Protein AF-A0AAW9K3W9-F1 (afdb_monomer)

Radius of gyration: 12.78 Å; Cα contacts (8 Å, |Δi|>4): 105; chains: 1; bounding box: 29×21×35 Å

Sequence (67 aa):
KLDYTLCCTFLKGMANFYTGQEVLLNNDSKAKIIQIDLNNISSPLILCEDEFIDLTKTDDLYIVEIL

Secondary structure (DSSP, 8-state):
---HHHHHHHHHHHHHHHTT-EEEETTS-EEEEEE--TT-TTS-EEEETTEEEEGGG-SS--EEEE-

Nearest PDB structures (foldseek):
  6rxt-assembly1_CI  TM=5.789E-01  e=1.589E+00  Thermochaetoides thermophila
  7xib-assembly1_A  TM=4.788E-01  e=1.305E+00  Homo sapiens
  8pj9-assembly1_A  TM=5.580E-01  e=1.813E+00  Streptococcus thermophilus DGCC 7710
  7mq8-assembly1_SI  TM=5.488E-01  e=3.496E+00  Homo sapiens
  7mq9-assembly1_SI  TM=5.431E-01  e=3.734E+00  Homo sapiens

Solvent-accessible surface area (backbone atoms only — not comparable to full-atom values): 3920 Å² total; per-residue (Å²): 131,86,57,65,69,62,49,54,52,51,52,52,52,50,38,59,65,48,41,68,37,44,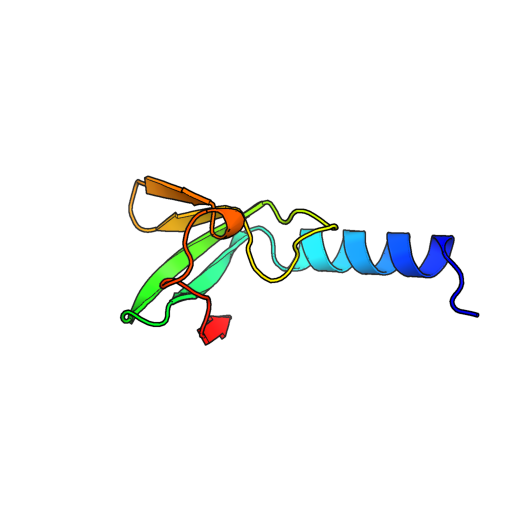30,34,32,78,83,77,47,62,29,30,33,68,42,57,46,90,92,40,65,90,35,32,33,28,36,41,86,94,42,81,45,55,32,80,81,37,94,88,58,50,77,73,44,82,106

pLDDT: mean 96.05, std 2.68, range [84.25, 98.5]

Foldseek 3Di:
DDDPVVVVVVLVVVQVVQQQFWFAKPVRFIWGFHGADSVHRQFGFICTPNDTDGRVPPPRIGTDGTD

Organism: Clostridium perfringens (NCBI:txid1502)

Structure (mmCIF, N/CA/C/O backbone):
data_AF-A0AAW9K3W9-F1
#
_entry.id   AF-A0AAW9K3W9-F1
#
loop_
_atom_site.group_PDB
_atom_site.id
_atom_site.type_symbol
_atom_site.label_atom_id
_atom_site.label_alt_id
_atom_site.label_comp_id
_atom_site.label_asym_id
_atom_site.label_entity_id
_atom_site.label_seq_id
_atom_site.pdbx_PDB_ins_code
_atom_site.Cartn_x
_atom_site.Cartn_y
_atom_site.Cartn_z
_atom_site.occupancy
_atom_site.B_iso_or_equiv
_atom_site.auth_seq_id
_atom_site.auth_comp_id
_atom_site.auth_asym_id
_atom_site.auth_atom_id
_atom_site.pdbx_PDB_model_num
ATOM 1 N N . LYS A 1 1 ? 12.456 -12.431 -21.768 1.00 84.25 1 LYS A N 1
ATOM 2 C CA . LYS A 1 1 ? 12.680 -12.065 -20.346 1.00 84.25 1 LYS A CA 1
ATOM 3 C C . LYS A 1 1 ? 12.212 -10.627 -20.171 1.00 84.25 1 LYS A C 1
ATOM 5 O O . LYS A 1 1 ? 12.410 -9.865 -21.107 1.00 84.25 1 LYS A O 1
ATOM 10 N N . LEU A 1 2 ? 11.561 -10.283 -19.058 1.00 92.50 2 LEU A N 1
ATOM 11 C CA . LEU A 1 2 ? 11.192 -8.892 -18.772 1.00 92.50 2 LEU A CA 1
ATOM 12 C C . LEU A 1 2 ? 12.455 -8.034 -18.616 1.00 92.50 2 LEU A C 1
ATOM 14 O O . LEU A 1 2 ? 13.457 -8.513 -18.077 1.00 92.50 2 LEU A O 1
ATOM 18 N N . ASP A 1 3 ? 12.406 -6.795 -19.104 1.00 97.31 3 ASP A N 1
ATOM 19 C CA . ASP A 1 3 ? 13.485 -5.829 -18.910 1.00 97.31 3 ASP A CA 1
ATOM 20 C C . ASP A 1 3 ? 13.454 -5.317 -17.468 1.00 97.31 3 ASP A C 1
ATOM 22 O O . ASP A 1 3 ? 12.462 -4.750 -17.009 1.00 97.31 3 ASP A O 1
ATOM 26 N N . TYR A 1 4 ? 14.553 -5.536 -16.751 1.00 94.44 4 TYR A N 1
ATOM 27 C CA . TYR A 1 4 ? 14.657 -5.190 -15.339 1.00 94.44 4 TYR A CA 1
ATOM 28 C C . TYR A 1 4 ? 14.477 -3.685 -15.090 1.00 94.44 4 TYR A C 1
ATOM 30 O O . TYR A 1 4 ? 13.772 -3.290 -14.163 1.00 94.44 4 TYR A O 1
ATOM 38 N N . THR A 1 5 ? 15.067 -2.842 -15.936 1.00 96.38 5 THR A N 1
ATOM 39 C CA . THR A 1 5 ? 15.034 -1.383 -15.787 1.00 96.38 5 THR A CA 1
ATOM 40 C C . THR A 1 5 ? 13.624 -0.844 -15.998 1.00 96.38 5 THR A C 1
ATOM 42 O O . THR A 1 5 ? 13.154 -0.005 -15.221 1.00 96.38 5 THR A O 1
ATOM 45 N N . LEU A 1 6 ? 12.920 -1.356 -17.012 1.00 96.81 6 LEU A N 1
ATOM 46 C CA . LEU A 1 6 ? 11.522 -1.005 -17.260 1.00 96.81 6 LEU A CA 1
ATOM 47 C C . LEU A 1 6 ? 10.627 -1.467 -16.106 1.00 96.81 6 LEU A C 1
ATOM 49 O O . LEU A 1 6 ? 9.813 -0.678 -15.625 1.00 96.81 6 LEU A O 1
ATOM 53 N N . CYS A 1 7 ? 10.824 -2.686 -15.593 1.00 95.31 7 CYS A N 1
ATOM 54 C CA . CYS A 1 7 ? 10.085 -3.176 -14.429 1.00 95.31 7 CYS A CA 1
ATOM 55 C C . CYS A 1 7 ? 10.310 -2.297 -13.193 1.00 95.31 7 CYS A C 1
ATOM 57 O O . CYS A 1 7 ? 9.344 -1.877 -12.564 1.00 95.31 7 CYS A O 1
ATOM 59 N N . CYS A 1 8 ? 11.557 -1.953 -12.864 1.00 94.75 8 CYS A N 1
ATOM 60 C CA . CYS A 1 8 ? 11.847 -1.068 -11.734 1.00 94.75 8 CYS A CA 1
ATOM 61 C C . CYS A 1 8 ? 11.209 0.316 -11.895 1.00 94.75 8 CYS A C 1
ATOM 63 O O . CYS A 1 8 ? 10.743 0.892 -10.914 1.00 94.75 8 CYS A O 1
ATOM 65 N N . THR A 1 9 ? 11.187 0.855 -13.115 1.00 97.19 9 THR A N 1
ATOM 66 C CA . THR A 1 9 ? 10.557 2.152 -13.402 1.00 97.19 9 THR A CA 1
ATOM 67 C C . THR A 1 9 ? 9.051 2.088 -13.165 1.00 97.19 9 THR A C 1
ATOM 69 O O . THR A 1 9 ? 8.501 2.944 -12.471 1.00 97.19 9 THR A O 1
ATOM 72 N N . PHE A 1 10 ? 8.400 1.039 -13.671 1.00 96.31 10 PHE A N 1
ATOM 73 C CA . PHE A 1 10 ? 6.976 0.797 -13.460 1.00 96.31 10 PHE A CA 1
ATOM 74 C C . PHE A 1 10 ? 6.633 0.643 -11.972 1.00 96.31 10 PHE A C 1
ATOM 76 O O . PHE A 1 10 ? 5.760 1.347 -11.471 1.00 96.31 10 PHE A O 1
ATOM 83 N N . LEU A 1 11 ? 7.359 -0.216 -11.249 1.00 95.75 11 LEU A N 1
ATOM 84 C CA . LEU A 1 11 ? 7.113 -0.483 -9.829 1.00 95.75 11 LEU A CA 1
ATOM 85 C C . LEU A 1 11 ? 7.267 0.775 -8.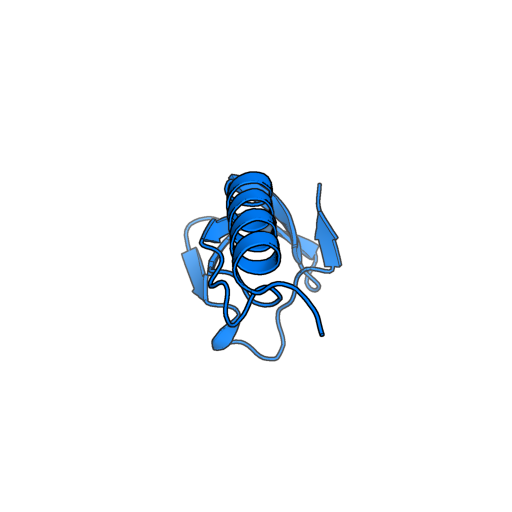964 1.00 95.75 11 LEU A C 1
ATOM 87 O O . LEU A 1 11 ? 6.447 1.014 -8.083 1.00 95.75 11 LEU A O 1
ATOM 91 N N . LYS A 1 12 ? 8.269 1.617 -9.247 1.00 96.25 12 LYS A N 1
ATOM 92 C CA . LYS A 1 12 ? 8.438 2.911 -8.565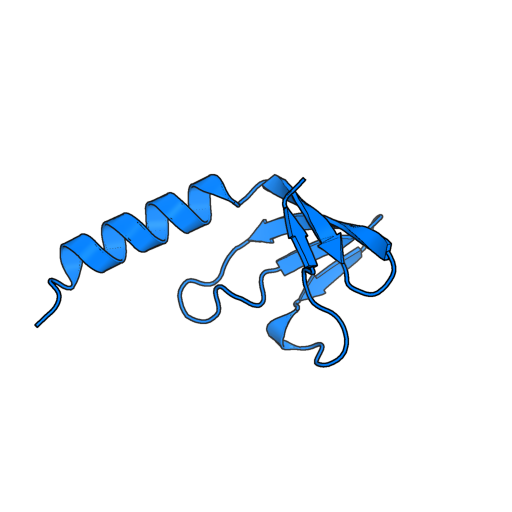 1.00 96.25 12 LYS A CA 1
ATOM 93 C C . LYS A 1 12 ? 7.281 3.867 -8.847 1.00 96.25 12 LYS A C 1
ATOM 95 O O . LYS A 1 12 ? 6.789 4.508 -7.925 1.00 96.25 12 LYS A O 1
ATOM 100 N N . GLY A 1 13 ? 6.838 3.958 -10.102 1.00 97.56 13 GLY A N 1
ATOM 101 C CA . GLY A 1 13 ? 5.689 4.788 -10.473 1.00 97.56 13 GLY A CA 1
ATOM 102 C C . GLY A 1 13 ? 4.407 4.342 -9.771 1.00 97.56 13 GLY A C 1
ATOM 103 O O . GLY A 1 13 ? 3.688 5.167 -9.220 1.00 97.56 13 GLY A O 1
ATOM 104 N N . MET A 1 14 ? 4.172 3.033 -9.721 1.00 96.00 14 MET A N 1
ATOM 105 C CA . MET A 1 14 ? 3.041 2.428 -9.024 1.00 96.00 14 MET A CA 1
ATOM 106 C C . MET A 1 14 ? 3.095 2.674 -7.506 1.00 96.00 14 MET A C 1
ATOM 108 O O . MET A 1 14 ? 2.098 3.095 -6.925 1.00 96.00 14 MET A O 1
ATOM 112 N N . ALA A 1 15 ? 4.251 2.475 -6.862 1.00 96.75 15 ALA A N 1
ATOM 113 C CA .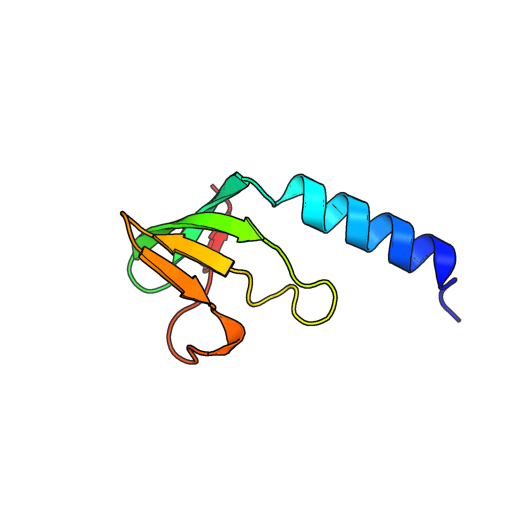 ALA A 1 15 ? 4.416 2.762 -5.436 1.00 96.75 15 ALA A CA 1
ATOM 114 C C . ALA A 1 15 ? 4.134 4.238 -5.115 1.00 96.75 15 ALA A C 1
ATOM 116 O O . ALA A 1 15 ? 3.422 4.541 -4.160 1.00 96.75 15 ALA A O 1
ATOM 117 N N . ASN A 1 16 ? 4.627 5.154 -5.954 1.00 96.25 16 ASN A N 1
ATOM 118 C CA . ASN A 1 16 ? 4.352 6.582 -5.815 1.00 96.25 16 ASN A CA 1
ATOM 119 C C . ASN A 1 16 ? 2.871 6.918 -6.033 1.00 96.25 16 ASN A C 1
ATOM 121 O O . ASN A 1 16 ? 2.348 7.785 -5.345 1.00 96.25 16 ASN A O 1
ATOM 125 N N . PHE A 1 17 ? 2.208 6.253 -6.982 1.00 96.38 17 PHE A N 1
ATOM 126 C CA . PHE A 1 17 ? 0.794 6.476 -7.282 1.00 96.38 17 PHE A CA 1
ATOM 127 C C . PHE A 1 17 ? -0.110 6.099 -6.104 1.00 96.38 17 PHE A C 1
ATOM 129 O O . PHE A 1 17 ? -1.009 6.864 -5.767 1.00 96.38 17 PHE A O 1
ATOM 136 N N . TYR A 1 18 ? 0.134 4.946 -5.477 1.00 96.44 18 TYR A N 1
ATOM 137 C CA . TYR A 1 18 ? -0.678 4.455 -4.360 1.00 96.44 18 TYR A CA 1
ATOM 138 C C . TYR A 1 18 ? -0.317 5.084 -3.012 1.00 96.44 18 TYR A C 1
ATOM 140 O O . TYR A 1 18 ? -1.153 5.124 -2.113 1.00 96.44 18 TYR A O 1
ATOM 148 N N . THR A 1 19 ? 0.907 5.590 -2.848 1.00 97.25 19 THR A N 1
ATOM 149 C CA . THR A 1 19 ? 1.290 6.290 -1.618 1.00 97.25 19 THR A CA 1
ATOM 150 C C . THR A 1 19 ? 0.383 7.498 -1.398 1.00 97.25 19 THR A C 1
ATOM 152 O O . THR A 1 19 ? 0.258 8.377 -2.246 1.00 97.25 19 THR A O 1
ATOM 155 N N . GLY A 1 20 ? -0.240 7.549 -0.228 1.00 97.38 20 GLY A N 1
ATOM 156 C CA . GLY A 1 20 ? -1.180 8.582 0.169 1.00 97.38 20 GLY A CA 1
ATOM 157 C C . GLY A 1 20 ? -2.638 8.321 -0.215 1.00 97.38 20 GLY A C 1
ATOM 158 O O . GLY A 1 20 ? -3.479 9.124 0.185 1.00 97.38 20 GLY A O 1
ATOM 159 N N . GLN A 1 21 ? -2.948 7.239 -0.934 1.00 97.69 21 GLN A N 1
ATOM 160 C CA . GLN A 1 21 ? -4.334 6.854 -1.215 1.00 97.69 21 GLN A CA 1
ATOM 161 C C . GLN A 1 21 ? -5.019 6.275 0.023 1.00 97.69 21 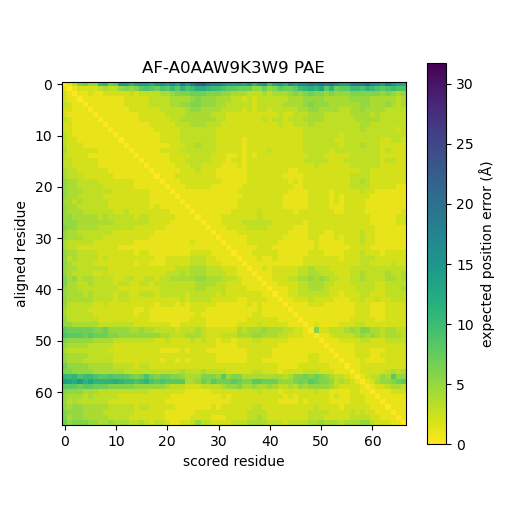GLN A C 1
ATOM 163 O O . GLN A 1 21 ? -4.364 5.682 0.889 1.00 97.69 21 GLN A O 1
ATOM 168 N N . GLU A 1 22 ? -6.335 6.463 0.094 1.00 98.31 22 GLU A N 1
ATOM 169 C CA . GLU A 1 22 ? -7.189 5.829 1.093 1.00 98.31 22 GLU A CA 1
ATOM 170 C C . GLU A 1 22 ? -7.600 4.430 0.623 1.00 98.31 22 GLU A C 1
ATOM 172 O O . GLU A 1 22 ? -7.788 4.174 -0.565 1.00 98.31 22 GLU A O 1
ATOM 177 N N . VAL A 1 23 ? -7.720 3.511 1.572 1.00 98.19 23 VAL A N 1
ATOM 178 C CA . VAL A 1 23 ? -8.071 2.113 1.338 1.00 98.19 23 VAL A CA 1
ATOM 179 C C . VAL A 1 23 ? -9.068 1.635 2.381 1.00 98.19 23 VAL A C 1
ATOM 181 O O . VAL A 1 23 ? -9.069 2.112 3.519 1.00 98.19 23 VAL A O 1
ATOM 184 N N . LEU A 1 24 ? -9.894 0.670 1.992 1.00 98.44 24 LEU A N 1
ATOM 185 C CA . LEU A 1 24 ? -10.743 -0.100 2.892 1.00 98.44 24 LEU A C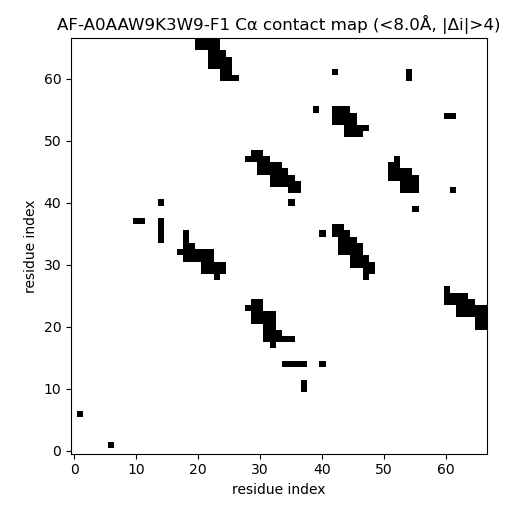A 1
ATOM 186 C C . LEU A 1 24 ? -10.026 -1.400 3.266 1.00 98.44 24 LEU A C 1
ATOM 188 O O . LEU A 1 24 ? -9.466 -2.085 2.403 1.00 98.44 24 LEU A O 1
ATOM 192 N N . LEU A 1 25 ? -10.055 -1.742 4.549 1.00 97.94 25 LEU A N 1
ATOM 193 C CA . LEU A 1 25 ? -9.526 -2.991 5.086 1.00 97.94 25 LEU A CA 1
ATOM 194 C C . LEU A 1 25 ? -10.643 -4.032 5.249 1.00 97.94 25 LEU A C 1
ATOM 196 O O . LEU A 1 25 ? -11.826 -3.700 5.299 1.00 97.94 25 LEU A O 1
ATOM 200 N N . ASN A 1 26 ? -10.275 -5.307 5.363 1.00 98.00 26 ASN A N 1
ATOM 201 C CA . ASN A 1 26 ? -11.211 -6.431 5.522 1.00 98.00 26 ASN A CA 1
ATOM 202 C C . ASN A 1 26 ? -12.015 -6.432 6.837 1.00 98.00 26 ASN A C 1
ATOM 204 O O . ASN A 1 26 ? -12.869 -7.298 7.022 1.00 98.00 26 ASN A O 1
ATOM 208 N N . ASN A 1 27 ? -11.735 -5.499 7.746 1.00 97.12 27 ASN A N 1
ATOM 209 C CA . ASN A 1 27 ? -12.480 -5.252 8.979 1.00 97.12 27 ASN A CA 1
ATOM 210 C C . ASN A 1 27 ? -13.349 -3.976 8.904 1.00 97.12 27 ASN A C 1
ATOM 212 O O . ASN A 1 27 ? -13.743 -3.452 9.942 1.00 97.12 27 ASN A O 1
ATOM 216 N N . ASP A 1 28 ? -13.599 -3.463 7.695 1.00 97.94 28 ASP A N 1
ATOM 217 C CA . ASP A 1 28 ? -14.343 -2.230 7.395 1.00 97.94 28 ASP A CA 1
ATOM 218 C C . ASP A 1 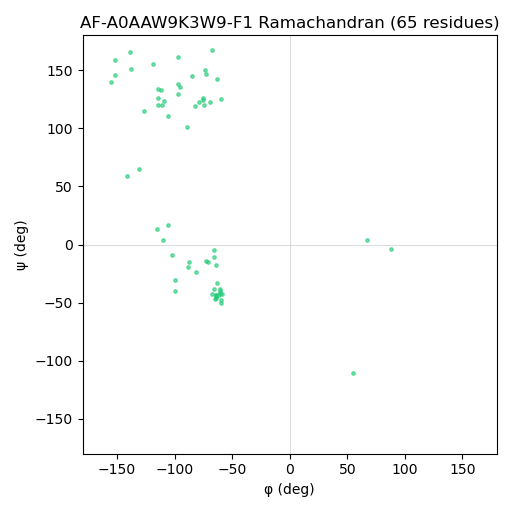28 ? -13.671 -0.917 7.852 1.00 97.94 28 ASP A C 1
ATOM 220 O O . ASP A 1 28 ? -14.224 0.171 7.655 1.00 97.94 28 ASP A O 1
ATOM 224 N N . SER A 1 29 ? -12.457 -0.971 8.410 1.00 97.75 29 SER A N 1
ATOM 225 C CA . SER A 1 29 ? -11.681 0.227 8.738 1.00 97.75 29 SER A CA 1
ATOM 226 C C . SER A 1 29 ? -11.124 0.897 7.480 1.00 97.75 29 SER A C 1
ATOM 228 O O . SER A 1 29 ? -10.733 0.236 6.516 1.00 97.75 29 SER A O 1
ATOM 230 N N . LYS A 1 30 ? -11.033 2.231 7.509 1.00 98.25 30 LYS A N 1
ATOM 231 C CA . LYS A 1 30 ? -10.333 3.016 6.486 1.00 98.25 30 LYS A CA 1
ATOM 232 C C . LYS A 1 30 ? -8.922 3.341 6.940 1.00 98.25 30 LYS A C 1
ATOM 234 O O . LYS A 1 30 ? -8.712 3.741 8.083 1.00 98.25 30 LYS A O 1
ATOM 2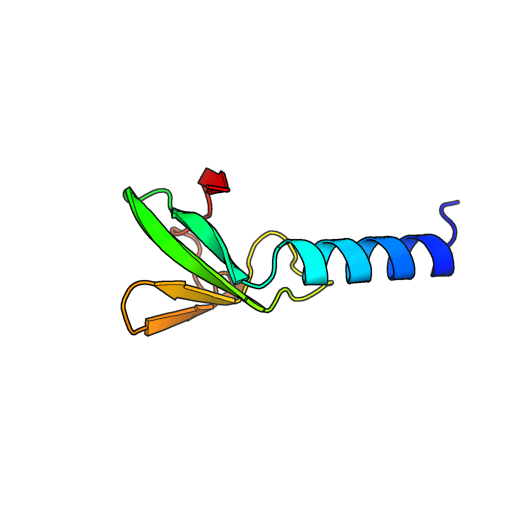39 N N . ALA A 1 31 ? -7.976 3.238 6.021 1.00 98.38 31 ALA A N 1
ATOM 240 C CA . ALA A 1 31 ? -6.587 3.578 6.270 1.00 98.38 31 ALA A CA 1
ATOM 241 C C . ALA A 1 31 ? -5.983 4.321 5.080 1.00 98.38 31 ALA A C 1
ATOM 243 O O . ALA A 1 31 ? -6.533 4.325 3.982 1.00 98.38 31 ALA A O 1
ATOM 244 N N . LYS A 1 32 ? -4.827 4.940 5.295 1.00 98.50 32 LYS A N 1
ATOM 245 C CA . LYS A 1 32 ? -4.042 5.604 4.256 1.00 98.50 32 LYS A CA 1
ATOM 246 C C . LYS A 1 32 ? -2.749 4.845 4.014 1.00 98.50 32 LYS A C 1
ATOM 248 O O . LYS A 1 32 ? -2.035 4.542 4.966 1.00 98.50 32 LYS A O 1
ATOM 253 N N . ILE A 1 33 ? -2.400 4.590 2.757 1.00 98.44 33 ILE A N 1
ATOM 254 C CA . ILE A 1 33 ? -1.098 4.003 2.417 1.00 98.44 33 ILE A CA 1
ATOM 255 C C . ILE A 1 33 ? -0.004 5.038 2.694 1.00 98.44 33 ILE A C 1
ATOM 257 O O . ILE A 1 33 ? -0.021 6.132 2.133 1.00 98.44 33 ILE A O 1
ATOM 261 N N . ILE A 1 34 ? 0.967 4.696 3.535 1.00 98.25 34 ILE A N 1
ATOM 262 C CA . ILE A 1 34 ? 2.082 5.583 3.897 1.00 98.25 34 ILE A CA 1
ATOM 263 C C . ILE A 1 34 ? 3.338 5.235 3.111 1.00 98.25 34 ILE A C 1
ATOM 265 O O . ILE A 1 34 ? 4.056 6.131 2.670 1.00 98.25 34 ILE A O 1
ATOM 269 N N . GLN A 1 35 ? 3.606 3.944 2.923 1.00 97.19 35 GLN A N 1
ATOM 270 C CA . GLN A 1 35 ? 4.793 3.485 2.213 1.00 97.19 35 GLN A CA 1
ATOM 271 C C . GLN A 1 35 ? 4.566 2.098 1.613 1.00 97.19 35 GLN A C 1
ATOM 273 O O . GLN A 1 35 ? 4.016 1.211 2.262 1.00 97.19 35 GLN A O 1
ATOM 278 N N . ILE A 1 36 ? 5.061 1.897 0.391 1.00 97.12 36 ILE A N 1
ATOM 279 C CA . ILE A 1 36 ? 5.089 0.598 -0.288 1.00 97.12 36 ILE A CA 1
ATOM 280 C C . ILE A 1 36 ? 6.533 0.094 -0.356 1.00 97.12 36 ILE A C 1
ATOM 282 O O . ILE A 1 36 ? 7.406 0.766 -0.909 1.00 97.12 36 ILE A O 1
ATOM 286 N N . ASP A 1 37 ? 6.780 -1.106 0.172 1.00 93.69 37 ASP A N 1
ATOM 287 C CA . ASP A 1 37 ? 7.994 -1.868 -0.125 1.00 93.69 37 ASP A CA 1
ATOM 288 C C . ASP A 1 37 ? 7.834 -2.534 -1.497 1.00 93.69 37 ASP A C 1
ATOM 290 O O . ASP A 1 37 ? 6.907 -3.309 -1.724 1.00 93.69 37 ASP A O 1
ATOM 294 N N . LEU A 1 38 ? 8.754 -2.259 -2.425 1.00 93.25 38 LEU A N 1
ATOM 295 C CA . LEU A 1 38 ? 8.723 -2.845 -3.769 1.00 93.25 38 LEU A CA 1
ATOM 296 C C . LEU A 1 38 ? 8.910 -4.369 -3.765 1.00 93.25 38 LEU A C 1
ATOM 298 O O . LEU A 1 38 ? 8.577 -5.014 -4.758 1.00 93.25 38 LEU A O 1
ATOM 302 N N . ASN A 1 39 ? 9.428 -4.940 -2.676 1.00 91.31 39 ASN A N 1
ATOM 303 C CA . ASN A 1 39 ? 9.531 -6.386 -2.496 1.00 91.31 39 ASN A CA 1
ATOM 304 C C . ASN A 1 39 ? 8.267 -7.002 -1.866 1.00 91.31 39 ASN A C 1
ATOM 306 O O . ASN A 1 39 ? 8.105 -8.215 -1.943 1.00 91.31 39 ASN A O 1
ATOM 310 N N . ASN A 1 40 ? 7.376 -6.187 -1.284 1.00 92.69 40 ASN A N 1
ATOM 311 C CA . ASN A 1 40 ? 6.148 -6.600 -0.592 1.00 92.69 40 ASN A CA 1
ATOM 312 C C . ASN A 1 40 ? 4.990 -5.628 -0.874 1.00 92.69 40 ASN A C 1
ATOM 314 O O . ASN A 1 40 ? 4.404 -5.017 0.016 1.00 92.69 40 ASN A O 1
ATOM 318 N N . ILE A 1 41 ? 4.649 -5.486 -2.153 1.00 92.44 41 ILE A N 1
ATOM 319 C CA . ILE A 1 41 ? 3.680 -4.485 -2.625 1.00 92.44 41 ILE A CA 1
ATOM 320 C C . ILE A 1 41 ? 2.271 -4.708 -2.056 1.00 92.44 41 ILE A C 1
ATOM 322 O O . ILE A 1 41 ? 1.547 -3.743 -1.831 1.00 92.44 41 ILE A O 1
ATOM 326 N N . SER A 1 42 ? 1.878 -5.964 -1.828 1.00 92.06 42 SER A N 1
ATOM 327 C CA . SER A 1 42 ? 0.548 -6.328 -1.320 1.00 92.06 42 SER A CA 1
ATOM 328 C C . SER A 1 42 ? 0.320 -5.966 0.148 1.00 92.06 42 SER A C 1
ATOM 330 O O . SER A 1 42 ? -0.824 -5.962 0.590 1.00 92.06 42 SER A O 1
ATOM 332 N N . SER A 1 43 ? 1.390 -5.671 0.889 1.00 96.00 43 SER A N 1
ATOM 333 C CA . SER A 1 43 ? 1.364 -5.485 2.340 1.00 96.00 43 SER A CA 1
ATOM 334 C C . SER A 1 43 ? 2.090 -4.190 2.730 1.00 96.00 43 SER A C 1
ATOM 336 O O . SER A 1 43 ? 3.149 -4.240 3.356 1.00 96.00 43 SER A O 1
ATOM 338 N N . PRO A 1 44 ? 1.572 -3.015 2.325 1.00 97.19 44 PRO A N 1
ATOM 339 C CA . PRO A 1 44 ? 2.200 -1.734 2.627 1.00 97.19 44 PRO A CA 1
ATOM 340 C C . PRO A 1 44 ? 2.158 -1.375 4.119 1.00 97.19 44 PRO A C 1
ATOM 342 O O . PRO A 1 44 ? 1.388 -1.928 4.901 1.00 97.19 44 PRO A O 1
ATOM 345 N N . LEU A 1 45 ? 2.940 -0.359 4.488 1.00 98.00 45 LEU A N 1
ATOM 346 C CA . LEU A 1 45 ? 2.748 0.377 5.735 1.00 98.00 45 LEU A CA 1
ATOM 347 C C . LEU A 1 45 ? 1.549 1.314 5.569 1.00 98.00 45 LEU A C 1
ATOM 349 O O . LEU A 1 45 ? 1.544 2.157 4.663 1.00 98.00 45 LEU A O 1
ATOM 353 N N . ILE A 1 46 ? 0.569 1.201 6.456 1.00 98.31 46 ILE A N 1
ATOM 354 C CA . ILE A 1 46 ? -0.641 2.027 6.452 1.00 98.31 46 ILE A CA 1
ATOM 355 C C . ILE A 1 46 ? -0.753 2.848 7.740 1.00 98.31 46 ILE A C 1
ATOM 357 O O . ILE A 1 46 ? -0.200 2.475 8.771 1.00 98.31 46 ILE A O 1
ATOM 361 N N . LEU A 1 47 ? -1.472 3.965 7.674 1.00 98.50 47 LEU A N 1
ATOM 362 C CA . LEU A 1 47 ? -1.955 4.719 8.827 1.00 98.50 47 LEU A CA 1
ATOM 363 C C . LEU A 1 47 ? -3.456 4.464 8.937 1.00 98.50 47 LEU A C 1
ATOM 365 O O . LEU A 1 47 ? -4.213 4.898 8.067 1.00 98.50 47 LEU A O 1
ATOM 369 N N . CYS A 1 48 ? -3.866 3.733 9.964 1.00 97.50 48 CYS A N 1
ATOM 370 C CA . CYS A 1 48 ? -5.267 3.483 10.278 1.00 97.50 48 CYS A CA 1
ATOM 371 C C . CYS A 1 48 ? -5.583 4.239 11.564 1.00 97.50 48 CYS A C 1
ATOM 373 O O . CYS A 1 48 ? -4.929 4.006 12.578 1.00 97.50 48 CYS A O 1
ATOM 375 N N . GLU A 1 49 ? -6.545 5.160 11.507 1.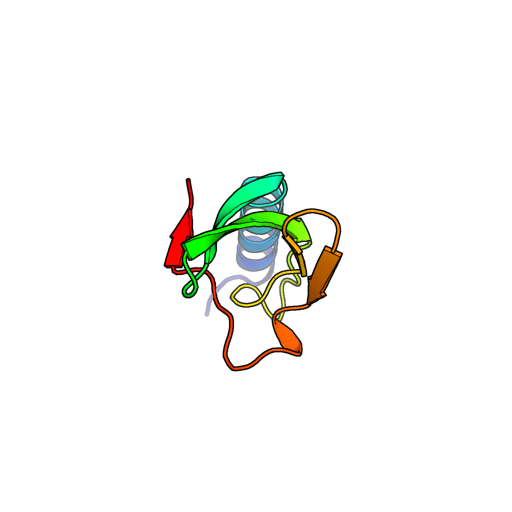00 92.38 49 GLU A N 1
ATOM 376 C CA . GLU A 1 49 ? -6.792 6.112 12.597 1.00 92.38 49 GLU A CA 1
ATOM 377 C C . GLU A 1 49 ? -5.502 6.892 12.934 1.00 92.38 49 GLU A C 1
ATOM 379 O O . GLU A 1 49 ? -5.033 7.660 12.093 1.00 92.38 49 GLU A O 1
ATOM 384 N N . ASP A 1 50 ? -4.899 6.656 14.101 1.00 95.19 50 ASP A N 1
ATOM 385 C CA . ASP A 1 50 ? -3.648 7.285 14.551 1.00 95.19 50 ASP A CA 1
ATOM 386 C C . ASP A 1 50 ? -2.486 6.278 14.711 1.00 95.19 50 ASP A C 1
ATOM 388 O O . ASP A 1 50 ? -1.443 6.603 15.286 1.00 95.19 50 ASP A O 1
ATOM 392 N N . GLU A 1 51 ? -2.636 5.053 14.192 1.00 97.56 51 GLU A N 1
ATOM 393 C CA . GLU A 1 51 ? -1.646 3.980 14.322 1.00 97.56 51 GLU A CA 1
ATOM 394 C C . GLU A 1 51 ? -1.019 3.581 12.982 1.00 97.56 51 GLU A C 1
ATOM 396 O O . GLU A 1 51 ? -1.694 3.363 11.971 1.00 97.56 51 GLU A O 1
ATOM 401 N N . PHE A 1 52 ? 0.310 3.445 12.987 1.00 97.94 52 PHE A N 1
ATOM 402 C CA . PHE A 1 52 ? 1.048 2.872 11.866 1.00 97.94 52 PHE A CA 1
ATOM 403 C C . PHE A 1 52 ? 1.013 1.347 11.944 1.00 97.94 52 PHE A C 1
ATOM 405 O O . PHE A 1 52 ? 1.555 0.759 12.881 1.00 97.94 52 PHE A O 1
ATOM 412 N N . ILE A 1 53 ? 0.441 0.715 10.923 1.00 97.69 53 ILE A N 1
ATOM 413 C CA . ILE A 1 53 ? 0.316 -0.739 10.831 1.00 97.69 53 ILE A CA 1
ATOM 414 C C . ILE A 1 53 ? 1.157 -1.236 9.660 1.00 97.69 53 ILE A C 1
ATOM 416 O O . ILE A 1 53 ? 0.960 -0.847 8.509 1.00 97.69 53 ILE A O 1
ATOM 420 N N . ASP A 1 54 ? 2.121 -2.099 9.968 1.00 96.94 54 ASP A N 1
ATOM 421 C CA . ASP A 1 54 ? 2.937 -2.796 8.979 1.00 96.94 54 ASP A CA 1
ATOM 422 C C . ASP A 1 54 ? 2.245 -4.108 8.589 1.00 96.94 54 ASP A C 1
ATOM 424 O O . ASP A 1 54 ? 2.329 -5.103 9.318 1.00 96.94 54 ASP A O 1
ATOM 428 N N . LEU A 1 55 ? 1.574 -4.108 7.433 1.00 96.88 55 LEU A N 1
ATOM 429 C CA . LEU A 1 55 ? 0.820 -5.266 6.945 1.00 96.88 55 LEU A CA 1
ATOM 430 C C . LEU A 1 55 ? 1.713 -6.472 6.614 1.00 96.88 55 LEU A C 1
ATOM 432 O O . LEU A 1 55 ? 1.205 -7.566 6.405 1.00 96.88 55 LEU A O 1
ATOM 436 N N . THR A 1 56 ? 3.044 -6.325 6.575 1.00 95.62 56 THR A N 1
ATOM 437 C CA . THR A 1 56 ? 3.948 -7.487 6.444 1.00 95.62 56 THR A CA 1
ATOM 438 C C . THR A 1 56 ? 4.035 -8.315 7.729 1.00 95.62 56 THR A C 1
ATOM 440 O O . THR A 1 56 ? 4.549 -9.432 7.709 1.00 95.62 56 THR A O 1
ATOM 443 N N . LYS A 1 57 ? 3.556 -7.764 8.853 1.00 95.38 57 LYS A N 1
ATOM 444 C CA . LYS A 1 57 ? 3.571 -8.387 10.185 1.00 95.38 57 LYS A CA 1
ATOM 445 C C . LYS A 1 57 ? 2.181 -8.786 10.684 1.00 95.38 57 LYS A C 1
ATOM 447 O O . LYS A 1 57 ? 2.057 -9.200 11.834 1.00 95.38 57 LYS A O 1
ATOM 452 N N . THR A 1 58 ? 1.148 -8.606 9.864 1.00 90.94 58 THR A N 1
ATOM 453 C CA . THR A 1 58 ? -0.251 -8.884 10.211 1.00 90.94 58 THR A CA 1
ATOM 454 C C . THR A 1 58 ? -0.849 -9.801 9.153 1.00 90.94 58 THR A C 1
ATOM 456 O O . THR A 1 58 ? -0.960 -9.415 7.996 1.00 90.94 58 THR A O 1
ATOM 459 N N . ASP A 1 59 ? -1.213 -11.022 9.543 1.00 86.38 59 ASP A N 1
ATOM 460 C CA . ASP A 1 59 ? -1.706 -12.039 8.601 1.00 86.38 59 ASP A CA 1
ATOM 461 C C . ASP A 1 59 ? -3.233 -11.972 8.394 1.00 86.38 59 ASP A C 1
ATOM 463 O O . ASP A 1 59 ? -3.763 -12.511 7.424 1.00 86.38 59 ASP A O 1
ATOM 467 N N . ASP A 1 60 ? -3.957 -11.333 9.313 1.00 94.88 60 ASP A N 1
ATOM 468 C CA . ASP A 1 60 ? -5.421 -11.272 9.373 1.00 94.88 60 ASP A CA 1
ATOM 469 C C . ASP A 1 60 ? -6.014 -9.950 8.864 1.00 94.88 60 ASP A C 1
ATOM 471 O O . ASP A 1 60 ? -7.229 -9.856 8.664 1.00 94.88 60 ASP A O 1
ATOM 475 N N . LEU A 1 61 ? -5.164 -8.955 8.604 1.00 96.50 61 LEU A N 1
ATOM 476 C CA . LEU A 1 61 ? -5.549 -7.634 8.123 1.00 96.50 61 LEU A CA 1
ATOM 477 C C . LEU A 1 61 ? -5.013 -7.407 6.706 1.00 96.50 61 LEU A C 1
ATOM 479 O O . LEU A 1 61 ? -3.817 -7.538 6.457 1.00 96.50 61 LEU A O 1
ATOM 483 N N . TYR A 1 62 ? -5.884 -7.045 5.767 1.00 96.94 62 TYR A N 1
ATOM 484 C CA . TYR A 1 62 ? -5.499 -6.782 4.378 1.00 96.94 62 TYR A CA 1
ATOM 485 C C . TYR A 1 62 ? -6.426 -5.771 3.700 1.00 96.94 62 TYR A C 1
ATOM 487 O O . TYR A 1 62 ? -7.563 -5.548 4.119 1.00 96.94 62 TYR A O 1
ATOM 495 N N . ILE A 1 63 ? -5.923 -5.158 2.628 1.00 97.19 63 ILE A N 1
ATOM 496 C CA . ILE A 1 63 ? -6.658 -4.184 1.815 1.00 97.19 63 ILE A CA 1
ATOM 497 C C . ILE A 1 63 ? -7.669 -4.920 0.930 1.00 97.19 63 ILE A C 1
ATOM 499 O O . ILE A 1 63 ? -7.290 -5.818 0.176 1.00 97.19 63 ILE A O 1
ATOM 503 N N . VAL A 1 64 ? -8.940 -4.520 0.994 1.00 97.88 64 VAL A N 1
ATOM 504 C CA . VAL A 1 64 ? -10.014 -5.051 0.134 1.00 97.88 64 VAL A CA 1
ATOM 505 C C . VAL A 1 64 ? -10.333 -4.131 -1.038 1.00 97.88 64 VAL A C 1
ATOM 507 O O . VAL A 1 64 ? -10.703 -4.615 -2.106 1.00 97.88 64 VAL A O 1
ATOM 510 N N . GLU A 1 65 ? -10.165 -2.819 -0.864 1.00 97.81 65 GLU A N 1
ATOM 511 C CA . GLU A 1 65 ? -10.538 -1.824 -1.870 1.00 97.81 65 GLU A CA 1
ATOM 512 C C . GLU A 1 65 ? -9.665 -0.567 -1.765 1.00 97.81 65 GLU A C 1
ATOM 514 O O . GLU A 1 65 ? -9.255 -0.164 -0.675 1.00 97.81 65 GLU A O 1
ATOM 519 N N . ILE A 1 66 ? -9.394 0.050 -2.915 1.00 96.81 66 ILE A N 1
ATOM 520 C CA . ILE A 1 66 ? -8.806 1.388 -3.031 1.00 96.81 66 ILE A CA 1
ATOM 521 C C . ILE A 1 66 ? -9.953 2.377 -3.240 1.00 96.81 66 ILE A C 1
ATOM 523 O O . ILE A 1 66 ? -10.786 2.137 -4.116 1.00 96.81 66 ILE A O 1
ATOM 527 N N . LEU A 1 67 ? -9.985 3.453 -2.451 1.00 94.94 67 LEU A N 1
ATOM 528 C CA . LEU A 1 67 ? -11.076 4.436 -2.420 1.00 94.94 67 LEU A CA 1
ATOM 529 C C . LEU A 1 67 ? -10.820 5.661 -3.311 1.00 94.94 67 LEU A C 1
ATOM 531 O O . LEU A 1 67 ? -9.642 6.051 -3.485 1.00 94.94 67 LEU A O 1
#

Mean predicted aligned error: 2.64 Å